Protein AF-A0A7S0W082-F1 (afdb_monomer)

Mean predicted aligned error: 8.35 Å

Foldseek 3Di:
DPPPPDPPPVQDPPVLLVLLQLVLVLQVVPDVDLVRSCVLLVHDVPDFSFLVSNLVSLVVSQVVCCVPPVPRHRPSVSVSCVCVVPPPGGHDSVRSCVSSVPPPVPPDDD

pLDDT: mean 79.09, std 17.46, range [33.72, 94.19]

Organism: NCBI:txid464990

Nearest PDB structures (foldseek):
  3khe-assembly1_A  TM=4.931E-01  e=2.874E+00  Toxoplasma gondii
  4pw1-assembly1_B  TM=3.555E-01  e=2.719E+00  [Clostridium] leptum DSM 753
  2ff4-assembly1_A  TM=3.705E-01  e=8.704E+00  Mycobacterium tuberculosis H37Rv

Radius of gyration: 14.87 Å; Cα contacts (8 Å, |Δi|>4): 106; chains: 1; bounding box: 32×58×34 Å

Solvent-accessible surface area (backbone atoms only — not comparable to full-atom values): 6518 Å² total; per-residue (Å²): 133,84,80,79,74,70,87,82,59,66,87,73,31,71,64,52,52,49,50,32,44,52,46,24,54,58,44,61,76,74,33,97,41,67,66,58,45,41,43,71,33,65,32,49,93,97,42,68,26,36,49,72,40,43,54,53,36,43,51,55,48,35,57,50,34,44,74,78,42,73,85,54,78,63,57,52,67,63,52,49,52,56,39,69,75,72,27,92,64,33,38,44,67,68,57,48,38,61,55,30,61,60,65,64,78,69,89,71,86,134

Structure (mmCIF, N/CA/C/O backbone):
data_AF-A0A7S0W082-F1
#
_entry.id   AF-A0A7S0W082-F1
#
loop_
_atom_site.group_PDB
_atom_site.id
_atom_site.type_symbol
_atom_site.label_atom_id
_atom_site.label_alt_id
_atom_site.label_comp_id
_atom_site.label_asym_id
_atom_site.label_entity_id
_atom_site.label_seq_id
_atom_site.pdbx_PDB_ins_code
_atom_site.Cartn_x
_atom_site.Cartn_y
_atom_s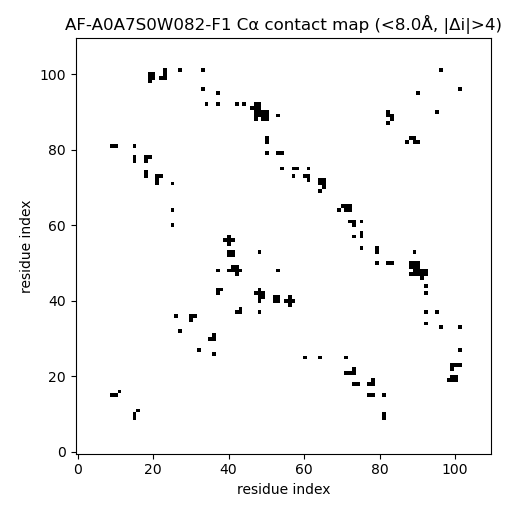ite.Cartn_z
_atom_site.occupancy
_atom_site.B_iso_or_equiv
_atom_site.auth_seq_id
_atom_site.auth_comp_id
_atom_site.auth_asym_id
_atom_site.auth_atom_id
_atom_site.pdbx_PDB_model_num
ATOM 1 N N . MET A 1 1 ? 20.275 -30.399 -8.103 1.00 38.72 1 MET A N 1
ATOM 2 C CA . MET A 1 1 ? 20.284 -29.622 -6.845 1.00 38.72 1 MET A CA 1
ATOM 3 C C . MET A 1 1 ? 19.564 -28.312 -7.110 1.00 38.72 1 MET A C 1
ATOM 5 O O . MET A 1 1 ? 20.117 -27.442 -7.772 1.00 38.72 1 MET A O 1
ATOM 9 N N . MET A 1 2 ? 18.291 -28.233 -6.722 1.00 42.09 2 MET A N 1
ATOM 10 C CA . MET A 1 2 ? 17.491 -27.016 -6.859 1.00 42.09 2 MET A CA 1
ATOM 11 C C . MET A 1 2 ? 18.069 -25.987 -5.887 1.00 42.09 2 MET A C 1
ATOM 13 O O . MET A 1 2 ? 18.141 -26.241 -4.687 1.00 42.09 2 MET A O 1
ATOM 17 N N . LYS A 1 3 ? 18.589 -24.876 -6.412 1.00 45.22 3 LYS A N 1
ATOM 18 C CA . LYS A 1 3 ? 19.088 -23.778 -5.587 1.00 45.22 3 LYS A CA 1
ATOM 19 C C . LYS A 1 3 ? 17.872 -23.157 -4.903 1.00 45.22 3 LYS A C 1
ATOM 21 O O . LYS A 1 3 ? 17.120 -22.437 -5.551 1.00 45.22 3 LYS A O 1
ATOM 26 N N . ASN A 1 4 ? 17.679 -23.458 -3.620 1.00 43.12 4 ASN A N 1
ATOM 27 C CA . ASN A 1 4 ? 16.824 -22.672 -2.738 1.00 43.12 4 ASN A CA 1
ATOM 28 C C . ASN A 1 4 ? 17.401 -21.254 -2.708 1.00 43.12 4 ASN A C 1
ATOM 30 O O . ASN A 1 4 ? 18.308 -20.961 -1.928 1.00 43.12 4 ASN A O 1
ATOM 34 N N . ALA A 1 5 ? 16.923 -20.394 -3.605 1.00 44.41 5 ALA A N 1
ATOM 35 C CA . ALA A 1 5 ? 17.116 -18.966 -3.470 1.00 44.41 5 ALA A CA 1
ATOM 36 C C . ALA A 1 5 ? 16.435 -18.576 -2.157 1.00 44.41 5 ALA A C 1
ATOM 38 O O . ALA A 1 5 ? 15.210 -18.584 -2.053 1.00 44.41 5 ALA A O 1
ATOM 39 N N . LYS A 1 6 ? 17.242 -18.328 -1.123 1.00 44.00 6 LYS A N 1
ATOM 40 C CA . LYS A 1 6 ? 16.784 -17.643 0.082 1.00 44.00 6 LYS A CA 1
ATOM 41 C C . L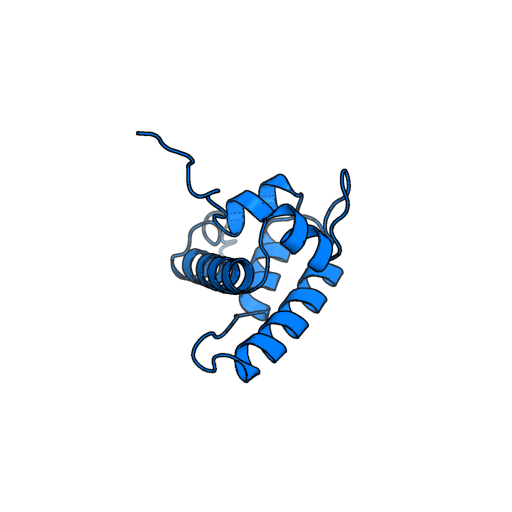YS A 1 6 ? 16.003 -16.390 -0.350 1.00 44.00 6 LYS A C 1
ATOM 43 O O . LYS A 1 6 ? 16.481 -15.691 -1.248 1.00 44.00 6 LYS A O 1
ATOM 48 N N . PRO A 1 7 ? 14.852 -16.076 0.264 1.00 49.03 7 PRO A N 1
ATOM 49 C CA . PRO A 1 7 ? 14.028 -14.918 -0.087 1.00 49.03 7 PRO A CA 1
ATOM 50 C C . PRO A 1 7 ? 14.653 -13.582 0.371 1.00 49.03 7 PRO A C 1
ATOM 52 O O . PRO A 1 7 ? 13.948 -12.678 0.789 1.00 49.03 7 PRO A O 1
ATOM 55 N N . GLU A 1 8 ? 15.978 -13.431 0.291 1.00 43.09 8 GLU A N 1
ATOM 56 C CA . GLU A 1 8 ? 16.720 -12.245 0.750 1.00 43.09 8 GLU A CA 1
ATOM 57 C C . GLU A 1 8 ? 16.803 -11.123 -0.310 1.00 43.09 8 GLU A C 1
ATOM 59 O O . GLU A 1 8 ? 17.507 -10.145 -0.100 1.00 43.09 8 GLU A O 1
ATOM 64 N N . ALA A 1 9 ? 16.120 -11.220 -1.462 1.00 44.84 9 ALA A N 1
ATOM 65 C CA . ALA A 1 9 ? 16.335 -10.261 -2.563 1.00 44.84 9 ALA A CA 1
ATOM 66 C C . ALA A 1 9 ? 15.090 -9.762 -3.313 1.00 44.84 9 ALA A C 1
ATOM 68 O O . ALA A 1 9 ? 15.221 -8.931 -4.210 1.00 44.84 9 ALA A O 1
ATOM 69 N N . ILE A 1 10 ? 13.876 -10.207 -2.971 1.00 51.19 10 ILE A N 1
ATOM 70 C CA . ILE A 1 10 ? 12.672 -9.535 -3.506 1.00 51.19 10 ILE A CA 1
ATOM 71 C C . ILE A 1 10 ? 12.522 -8.164 -2.816 1.00 51.19 10 ILE A C 1
ATOM 73 O O . ILE A 1 10 ? 12.007 -7.218 -3.417 1.00 51.19 10 ILE A O 1
ATOM 77 N N . GLU A 1 11 ? 13.063 -8.058 -1.590 1.00 53.91 11 GLU A N 1
ATOM 78 C CA . GLU A 1 11 ? 12.800 -7.022 -0.595 1.00 53.91 11 GLU A CA 1
ATOM 79 C C . GLU A 1 11 ? 12.982 -5.582 -1.096 1.00 53.91 11 GLU A C 1
ATOM 81 O O . GLU A 1 11 ? 12.148 -4.724 -0.793 1.00 53.91 11 GLU A O 1
ATOM 86 N N . ASP A 1 12 ? 13.982 -5.377 -1.959 1.00 62.31 12 ASP A N 1
ATOM 87 C CA . ASP A 1 12 ? 14.404 -4.078 -2.503 1.00 62.31 12 ASP A CA 1
ATOM 88 C C . ASP A 1 12 ? 14.669 -4.089 -4.018 1.00 62.31 12 ASP A C 1
ATOM 90 O O . ASP A 1 12 ? 15.351 -3.214 -4.577 1.00 62.31 12 ASP A O 1
ATOM 94 N N . SER A 1 13 ? 14.105 -5.074 -4.723 1.00 77.69 13 SER A N 1
ATOM 95 C CA . SER A 1 13 ? 14.149 -5.072 -6.187 1.00 77.69 13 SER A CA 1
ATOM 96 C C . SER A 1 13 ? 13.614 -3.728 -6.722 1.00 77.69 13 SER A C 1
ATOM 98 O O . SER A 1 13 ? 12.625 -3.205 -6.188 1.00 77.69 13 SER A O 1
ATOM 100 N N . PRO A 1 14 ? 14.273 -3.107 -7.720 1.00 81.50 14 PRO A N 1
ATOM 101 C CA . PRO A 1 14 ? 13.784 -1.875 -8.342 1.00 81.50 14 PRO A CA 1
ATOM 102 C C . PRO A 1 14 ? 12.307 -1.967 -8.748 1.00 81.50 14 PRO A C 1
ATOM 104 O O . PRO A 1 14 ? 11.557 -1.008 -8.593 1.00 81.50 14 PRO A O 1
ATOM 107 N N . GLU A 1 15 ? 11.872 -3.148 -9.183 1.00 85.94 15 GLU A N 1
ATOM 108 C CA . GLU A 1 15 ? 10.502 -3.442 -9.580 1.00 85.94 15 GLU A CA 1
ATOM 109 C C . GLU A 1 15 ? 9.535 -3.398 -8.392 1.00 85.94 15 GLU A C 1
ATOM 111 O O . GLU A 1 15 ? 8.472 -2.791 -8.498 1.00 85.94 15 GLU A O 1
ATOM 116 N N . SER A 1 16 ? 9.888 -4.003 -7.249 1.00 85.62 16 SER A N 1
ATOM 117 C CA . SER A 1 16 ? 9.054 -3.919 -6.039 1.00 85.62 16 SER A CA 1
ATOM 118 C C . SER A 1 16 ? 8.955 -2.478 -5.547 1.00 85.62 16 SER A C 1
ATOM 120 O O . SER A 1 16 ? 7.854 -1.995 -5.279 1.00 85.62 16 SER A O 1
ATOM 122 N N . ARG A 1 17 ? 10.079 -1.750 -5.520 1.00 85.88 17 ARG A N 1
ATOM 123 C CA . ARG A 1 17 ? 10.099 -0.330 -5.138 1.00 85.88 17 ARG A CA 1
ATOM 124 C C . ARG A 1 17 ? 9.204 0.520 -6.037 1.00 85.88 17 ARG A C 1
ATOM 126 O O . ARG A 1 17 ? 8.434 1.329 -5.526 1.00 85.88 17 ARG A O 1
ATOM 133 N N . GLU A 1 18 ? 9.247 0.305 -7.350 1.00 87.88 18 GLU A N 1
ATOM 134 C CA . GLU A 1 18 ? 8.388 1.034 -8.287 1.00 87.88 18 GLU A CA 1
ATOM 135 C C . GLU A 1 18 ? 6.902 0.697 -8.082 1.00 87.88 18 GLU A C 1
ATOM 137 O O . GLU A 1 18 ? 6.077 1.609 -8.031 1.00 87.88 18 GLU A O 1
ATOM 142 N N . ARG A 1 19 ? 6.539 -0.577 -7.861 1.00 90.44 19 ARG A N 1
ATOM 143 C CA . ARG A 1 19 ? 5.145 -0.965 -7.557 1.00 90.44 19 ARG A CA 1
ATOM 144 C C . ARG A 1 19 ? 4.605 -0.258 -6.315 1.00 90.44 19 ARG A C 1
ATOM 146 O O . ARG A 1 19 ? 3.513 0.314 -6.354 1.00 90.44 19 ARG A O 1
ATOM 153 N N . TRP A 1 20 ? 5.371 -0.275 -5.225 1.00 90.06 20 TRP A N 1
ATOM 154 C CA . TRP A 1 20 ? 4.989 0.375 -3.969 1.00 90.06 20 TRP A CA 1
ATOM 155 C C . TRP A 1 20 ? 4.910 1.899 -4.103 1.00 90.06 20 TRP A C 1
ATOM 157 O O . TRP A 1 20 ? 3.977 2.512 -3.584 1.00 90.06 20 TRP A O 1
ATOM 167 N N . LYS A 1 21 ? 5.815 2.509 -4.876 1.00 87.75 21 LYS A N 1
ATOM 168 C CA . LYS A 1 21 ? 5.779 3.942 -5.199 1.00 87.75 21 LYS A CA 1
ATOM 169 C C . LYS A 1 21 ? 4.540 4.325 -6.009 1.00 87.75 21 LYS A C 1
ATOM 171 O O . LYS A 1 21 ? 3.878 5.308 -5.680 1.00 87.75 21 LYS A O 1
ATOM 1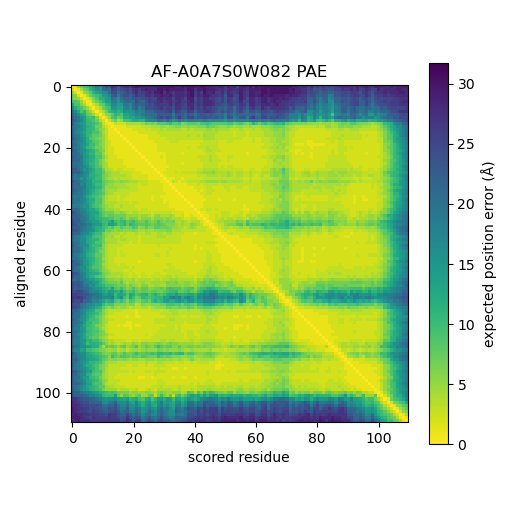76 N N . VAL A 1 22 ? 4.195 3.556 -7.045 1.00 89.25 22 VAL A N 1
ATOM 177 C CA . VAL A 1 22 ? 2.982 3.789 -7.849 1.00 89.25 22 VAL A CA 1
ATOM 178 C C . VAL A 1 22 ? 1.729 3.679 -6.982 1.00 89.25 22 VAL A C 1
ATOM 180 O O . VAL A 1 22 ? 0.833 4.518 -7.097 1.00 89.25 22 VAL A O 1
ATOM 183 N N . LEU A 1 23 ? 1.680 2.696 -6.075 1.00 90.81 23 LEU A N 1
ATOM 184 C CA . LEU A 1 23 ? 0.605 2.599 -5.090 1.00 90.81 23 LEU A CA 1
ATOM 185 C C . LEU A 1 23 ? 0.554 3.849 -4.200 1.00 90.81 23 LEU A C 1
ATOM 187 O O . LEU A 1 23 ? -0.514 4.443 -4.070 1.00 90.81 23 LEU A O 1
ATOM 191 N N . GLY A 1 24 ? 1.687 4.288 -3.646 1.00 89.12 24 GLY A N 1
ATOM 192 C CA . GLY A 1 24 ? 1.771 5.502 -2.827 1.00 89.12 24 GLY A CA 1
ATOM 193 C C . GLY A 1 24 ? 1.216 6.738 -3.534 1.00 89.12 24 GLY A C 1
ATOM 194 O O . GLY A 1 24 ? 0.349 7.420 -2.988 1.00 89.12 24 GLY A O 1
ATOM 195 N N . LEU A 1 25 ? 1.609 6.968 -4.790 1.00 86.69 25 LEU A N 1
ATOM 196 C CA . LEU A 1 25 ? 1.091 8.071 -5.610 1.00 86.69 25 LEU A CA 1
ATOM 197 C C . LEU A 1 25 ? -0.421 7.968 -5.851 1.00 86.69 25 LEU A C 1
ATOM 199 O O . LEU A 1 25 ? -1.136 8.970 -5.786 1.00 86.69 25 LEU A O 1
ATOM 203 N N . ALA A 1 26 ? -0.924 6.761 -6.124 1.00 87.81 26 ALA A N 1
ATOM 204 C CA . ALA A 1 26 ? -2.352 6.537 -6.336 1.00 87.81 26 ALA A CA 1
ATOM 205 C C . ALA A 1 26 ? -3.172 6.808 -5.066 1.00 87.81 26 ALA A C 1
ATOM 207 O O . ALA A 1 26 ? -4.284 7.335 -5.149 1.00 87.81 26 ALA A O 1
ATOM 208 N N . LEU A 1 27 ? -2.626 6.468 -3.897 1.00 89.00 27 LEU A N 1
ATOM 209 C CA . LEU A 1 27 ? -3.280 6.719 -2.620 1.00 89.00 27 LEU A CA 1
ATOM 210 C C . LEU A 1 27 ? -3.231 8.201 -2.234 1.00 89.00 27 LEU A C 1
ATOM 212 O O . LEU A 1 27 ? -4.264 8.743 -1.855 1.00 89.00 27 LEU A O 1
ATOM 216 N N . GLN A 1 28 ? -2.088 8.875 -2.392 1.00 85.94 28 GLN A N 1
ATOM 217 C CA . GLN A 1 28 ? -1.945 10.317 -2.128 1.00 85.94 28 GLN A CA 1
ATOM 218 C C . GLN A 1 28 ? -2.854 11.171 -3.019 1.00 85.94 28 GLN A C 1
ATOM 220 O O . GLN A 1 28 ? -3.364 12.200 -2.591 1.00 85.94 28 GLN A O 1
ATOM 225 N N . GLY A 1 29 ? -3.106 10.736 -4.257 1.00 82.81 29 GLY A N 1
ATOM 226 C CA . GLY A 1 29 ? -4.052 11.413 -5.145 1.00 82.81 29 GLY A CA 1
ATOM 227 C C . GLY A 1 29 ? -5.523 11.268 -4.731 1.00 82.81 29 G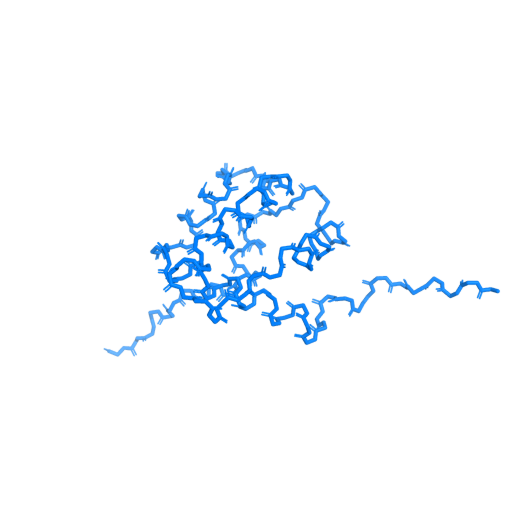LY A C 1
ATOM 228 O O . GLY A 1 29 ? -6.375 11.943 -5.308 1.00 82.81 29 GLY A O 1
ATOM 229 N N . ARG A 1 30 ? -5.841 10.377 -3.781 1.00 84.50 30 ARG A N 1
ATOM 230 C CA . ARG A 1 30 ? -7.220 10.020 -3.413 1.00 84.50 30 ARG A CA 1
ATOM 231 C C . ARG A 1 30 ? -7.560 10.281 -1.948 1.00 84.50 30 ARG A C 1
ATOM 233 O O . ARG A 1 30 ? -8.707 10.615 -1.668 1.00 84.50 30 ARG A O 1
ATOM 240 N N . TYR A 1 31 ? -6.608 10.090 -1.047 1.00 88.81 31 TYR A N 1
ATOM 241 C CA . TYR A 1 31 ? -6.798 10.164 0.398 1.00 88.81 31 TYR A CA 1
ATOM 242 C C . TYR A 1 31 ? -5.928 11.275 0.978 1.00 88.81 31 TYR A C 1
ATOM 244 O O . TYR A 1 31 ? -4.800 11.485 0.533 1.00 88.81 31 TYR A O 1
ATOM 252 N N . GLN A 1 32 ? -6.441 11.968 1.991 1.00 86.56 32 GLN A N 1
ATOM 253 C CA . GLN A 1 32 ? -5.752 13.096 2.621 1.00 86.56 32 GLN A CA 1
ATOM 254 C C . GLN A 1 32 ? -4.654 12.6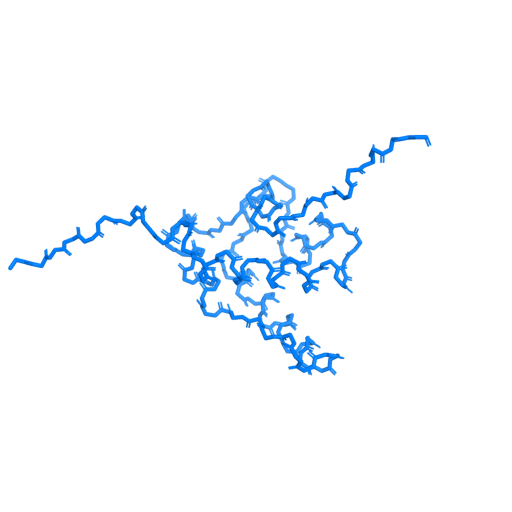43 3.587 1.00 86.56 32 GLN A C 1
ATOM 256 O O . GLN A 1 32 ? -3.724 13.393 3.872 1.00 86.56 32 GLN A O 1
ATOM 261 N N . SER A 1 33 ? -4.750 11.417 4.107 1.00 88.50 33 SER A N 1
ATOM 262 C CA . SER A 1 33 ? -3.788 10.874 5.064 1.00 88.50 33 SER A CA 1
ATOM 263 C C . SER A 1 33 ? -3.571 9.374 4.890 1.00 88.50 33 SER A C 1
ATOM 265 O O . SER A 1 33 ? -4.428 8.650 4.374 1.00 88.50 33 SER A O 1
ATOM 267 N N . SER A 1 34 ? -2.437 8.888 5.396 1.00 87.81 34 SER A N 1
ATOM 268 C CA . SER A 1 34 ? -2.133 7.458 5.440 1.00 87.81 34 SER A CA 1
ATOM 269 C C . SER A 1 34 ? -3.123 6.678 6.306 1.00 87.81 34 SER A C 1
ATOM 271 O O . SER A 1 34 ? -3.459 5.546 5.973 1.00 87.81 34 SER A O 1
ATOM 273 N N . ALA A 1 35 ? -3.637 7.287 7.381 1.00 89.69 35 ALA A N 1
ATOM 274 C CA . ALA A 1 35 ? -4.675 6.702 8.227 1.00 89.69 35 ALA A CA 1
ATOM 275 C C . ALA A 1 35 ? -5.985 6.494 7.456 1.00 89.69 35 ALA A C 1
ATOM 277 O O . ALA A 1 35 ? -6.571 5.415 7.519 1.00 89.69 35 ALA A O 1
ATOM 278 N N . GLU A 1 36 ? -6.414 7.493 6.682 1.00 90.69 36 GLU A N 1
ATOM 279 C CA . GLU A 1 36 ? -7.603 7.386 5.835 1.00 90.69 36 GLU A CA 1
ATOM 280 C C . GLU A 1 36 ? -7.432 6.297 4.767 1.00 90.69 36 GLU A C 1
ATOM 282 O O . GLU A 1 36 ? -8.312 5.451 4.601 1.00 90.69 36 GLU A O 1
ATOM 287 N N . ALA A 1 37 ? -6.275 6.262 4.097 1.00 91.56 37 ALA A N 1
ATOM 288 C CA . ALA A 1 37 ? -5.957 5.225 3.120 1.00 91.56 37 ALA A CA 1
ATOM 289 C C . ALA A 1 37 ? -5.952 3.821 3.752 1.00 91.56 37 ALA A C 1
ATOM 291 O O . ALA A 1 37 ? -6.541 2.892 3.200 1.00 91.56 37 ALA A O 1
ATOM 292 N N . PHE A 1 38 ? -5.347 3.669 4.934 1.00 91.00 38 PHE A N 1
ATOM 293 C CA . PHE A 1 38 ? -5.304 2.403 5.667 1.00 91.00 38 PHE A CA 1
ATOM 294 C C . PHE A 1 38 ? -6.706 1.912 6.044 1.00 91.00 38 PHE A C 1
ATOM 296 O O . PHE A 1 38 ? -7.035 0.745 5.825 1.00 91.00 38 PHE A O 1
ATOM 303 N N . VAL A 1 39 ? -7.564 2.804 6.551 1.00 91.50 39 VAL A N 1
ATOM 304 C CA . VAL A 1 39 ? -8.965 2.483 6.871 1.00 91.50 39 VAL A CA 1
ATOM 305 C C . VAL A 1 39 ? -9.751 2.130 5.610 1.00 91.50 39 VAL A C 1
ATOM 307 O O . VAL A 1 39 ? -10.511 1.162 5.615 1.00 91.50 39 VAL A O 1
ATOM 310 N N . ALA A 1 40 ? -9.537 2.849 4.505 1.00 91.06 40 ALA A N 1
ATOM 311 C CA . ALA A 1 40 ? -10.180 2.548 3.227 1.00 91.06 40 ALA A CA 1
ATOM 312 C C . ALA A 1 40 ? -9.771 1.179 2.659 1.00 91.06 40 ALA A C 1
ATOM 314 O O . ALA A 1 40 ? -10.544 0.569 1.921 1.00 91.06 40 ALA A O 1
ATOM 315 N N . PHE A 1 41 ? -8.589 0.682 3.029 1.00 91.69 41 PHE A N 1
ATOM 316 C CA . PHE A 1 41 ? -8.125 -0.664 2.696 1.00 91.69 41 PHE A CA 1
ATOM 317 C C . PHE A 1 41 ? -8.716 -1.753 3.606 1.00 91.69 41 PHE A C 1
ATOM 319 O O . PHE A 1 41 ? -8.495 -2.932 3.358 1.00 91.69 41 PHE A O 1
ATOM 326 N N . GLY A 1 42 ? -9.498 -1.383 4.625 1.00 90.06 42 GLY A N 1
ATOM 327 C CA . GLY A 1 42 ? -10.078 -2.305 5.609 1.00 90.06 42 GLY A CA 1
ATOM 328 C C . GLY A 1 42 ? -9.297 -2.377 6.922 1.00 90.06 42 GLY A C 1
ATOM 329 O O . GLY A 1 42 ? -9.634 -3.174 7.799 1.00 90.06 42 GLY A O 1
ATOM 330 N N . GLY A 1 43 ? -8.268 -1.544 7.081 1.00 90.19 43 GLY A N 1
ATOM 331 C CA . GLY A 1 43 ? -7.442 -1.496 8.276 1.00 90.19 43 GLY A CA 1
ATOM 332 C C . GLY A 1 43 ? -8.203 -0.957 9.487 1.00 90.19 43 GLY A C 1
ATOM 333 O O . GLY A 1 43 ? -9.106 -0.124 9.374 1.00 90.19 43 GLY A O 1
ATOM 334 N N . ARG A 1 44 ? -7.831 -1.430 10.680 1.00 88.38 44 ARG A N 1
ATOM 335 C CA . ARG A 1 44 ? -8.361 -0.951 11.966 1.00 88.38 44 ARG A CA 1
ATOM 336 C C . ARG A 1 44 ? -7.221 -0.723 12.948 1.00 88.38 44 ARG A C 1
ATOM 338 O O . ARG A 1 44 ? -6.236 -1.456 12.933 1.00 88.38 44 ARG A O 1
ATOM 345 N N . ALA A 1 45 ? -7.367 0.276 13.816 1.00 79.19 45 ALA A N 1
ATOM 346 C CA . ALA A 1 45 ? -6.378 0.568 14.848 1.00 79.19 45 ALA A CA 1
ATOM 347 C C . ALA A 1 45 ? -6.130 -0.669 15.728 1.00 79.19 45 ALA A C 1
ATOM 349 O O . ALA A 1 45 ? -7.077 -1.267 16.234 1.00 79.19 45 ALA A O 1
ATOM 350 N N . GLY A 1 46 ? -4.862 -1.055 15.878 1.00 80.25 46 GLY A N 1
ATOM 351 C CA . GLY A 1 46 ? -4.459 -2.231 16.655 1.00 80.25 46 GLY A CA 1
ATOM 352 C C . GLY A 1 46 ? -4.651 -3.583 15.956 1.00 80.25 46 GLY A C 1
ATOM 353 O O . GLY A 1 46 ? -4.346 -4.605 16.563 1.00 80.25 46 GLY A O 1
ATOM 354 N N . TYR A 1 47 ? -5.116 -3.614 14.701 1.00 87.31 47 TYR A N 1
ATOM 355 C CA . TYR A 1 47 ? -5.311 -4.852 13.942 1.00 87.31 47 TYR A CA 1
ATOM 356 C C . TYR A 1 47 ? -4.457 -4.895 12.679 1.00 87.31 47 TYR A C 1
ATOM 358 O O . TYR A 1 47 ? -4.152 -3.874 12.060 1.00 87.31 47 TYR A O 1
ATOM 366 N N . LEU A 1 48 ? -4.119 -6.120 12.280 1.00 89.81 48 LEU A N 1
ATOM 367 C CA . LEU A 1 48 ? -3.483 -6.399 11.003 1.00 89.81 48 LEU A CA 1
ATOM 368 C C . LEU A 1 48 ? -4.472 -6.131 9.862 1.00 89.81 48 LEU A C 1
ATOM 370 O O . LEU A 1 48 ? -5.590 -6.654 9.860 1.00 89.81 48 LEU A O 1
ATOM 374 N N . LEU A 1 49 ? -4.049 -5.340 8.882 1.00 93.00 49 LEU A N 1
ATOM 375 C CA . LEU A 1 49 ? -4.740 -5.189 7.612 1.00 93.00 49 LEU A CA 1
ATOM 376 C C . LEU A 1 49 ? -4.490 -6.453 6.781 1.00 93.00 49 LEU A C 1
ATOM 378 O O . LEU A 1 49 ? -3.382 -6.674 6.296 1.00 93.00 49 LEU A O 1
ATOM 382 N N . LYS A 1 50 ? -5.511 -7.304 6.654 1.00 93.31 50 LYS A N 1
ATOM 383 C CA . LYS A 1 50 ? -5.368 -8.645 6.074 1.00 93.31 50 LYS A CA 1
ATOM 384 C C . LYS A 1 50 ? -5.074 -8.595 4.579 1.00 93.31 50 LYS A C 1
ATOM 386 O O . LYS A 1 50 ? -5.653 -7.787 3.855 1.00 93.31 50 LYS A O 1
ATOM 391 N N . ALA A 1 51 ? -4.276 -9.545 4.097 1.00 91.25 51 ALA A N 1
ATOM 392 C CA . ALA A 1 51 ? -3.959 -9.698 2.675 1.00 91.25 51 ALA A CA 1
ATOM 393 C C . ALA A 1 51 ? -5.217 -9.766 1.781 1.00 91.25 51 ALA A C 1
ATOM 395 O O . ALA A 1 51 ? -5.258 -9.152 0.717 1.00 91.25 51 ALA A O 1
ATOM 396 N N . SER A 1 52 ? -6.284 -10.431 2.237 1.00 91.25 52 SER A N 1
ATOM 397 C CA . SER A 1 52 ? -7.564 -10.492 1.515 1.00 91.25 52 SER A CA 1
ATOM 398 C C . SER A 1 52 ? -8.227 -9.123 1.334 1.00 91.25 52 SER A C 1
ATOM 400 O O . SER A 1 52 ? -8.779 -8.836 0.269 1.00 91.25 52 SER A O 1
ATOM 402 N N . ASP A 1 53 ? -8.162 -8.277 2.363 1.00 93.88 53 ASP A N 1
ATOM 403 C CA . ASP A 1 53 ? -8.741 -6.934 2.340 1.00 93.88 53 ASP A CA 1
ATOM 404 C C . ASP A 1 53 ? -7.888 -6.006 1.466 1.00 93.88 53 ASP A C 1
ATOM 406 O O . ASP A 1 53 ? -8.428 -5.282 0.626 1.00 93.88 53 ASP A O 1
ATOM 410 N N . ILE A 1 54 ? -6.557 -6.135 1.551 1.00 93.25 54 ILE A N 1
ATOM 411 C CA . ILE A 1 54 ? -5.617 -5.432 0.668 1.00 93.25 54 ILE A CA 1
ATOM 412 C C . ILE A 1 54 ? -5.881 -5.786 -0.794 1.00 93.25 54 ILE A C 1
ATOM 414 O O . ILE A 1 54 ? -6.016 -4.889 -1.623 1.00 93.25 54 ILE A O 1
ATOM 418 N N . HIS A 1 55 ? -6.016 -7.073 -1.124 1.00 93.94 55 HIS A N 1
ATOM 419 C CA . HIS A 1 55 ? -6.279 -7.512 -2.494 1.00 93.94 55 HIS A CA 1
ATOM 420 C C . HIS A 1 55 ? -7.557 -6.872 -3.048 1.00 93.94 55 HIS A C 1
ATOM 422 O O . HIS A 1 55 ? -7.561 -6.326 -4.156 1.00 93.94 55 HIS A O 1
ATOM 428 N N . LYS A 1 56 ? -8.641 -6.889 -2.266 1.00 94.19 56 LYS A N 1
ATOM 429 C CA . LYS A 1 56 ? -9.904 -6.260 -2.659 1.00 94.19 56 LYS A CA 1
ATOM 430 C C . LYS A 1 56 ? -9.731 -4.756 -2.884 1.00 94.19 56 LYS A C 1
ATOM 432 O O . LYS A 1 56 ? -10.121 -4.249 -3.936 1.00 94.19 56 LYS A O 1
ATOM 437 N N . ALA A 1 57 ? -9.095 -4.063 -1.942 1.00 93.50 57 ALA A N 1
ATOM 438 C CA . ALA A 1 57 ? -8.867 -2.625 -2.023 1.00 93.50 57 ALA A CA 1
ATOM 439 C C . ALA A 1 57 ? -7.988 -2.231 -3.224 1.00 93.50 57 ALA A C 1
ATOM 441 O O . ALA A 1 57 ? -8.298 -1.268 -3.925 1.00 93.50 57 ALA A O 1
ATOM 442 N N . LEU A 1 58 ? -6.940 -3.006 -3.521 1.00 94.12 58 LEU A N 1
ATOM 443 C CA . LEU A 1 58 ? -6.069 -2.797 -4.680 1.00 94.12 58 LEU A CA 1
ATOM 444 C C . LEU A 1 58 ? -6.820 -2.948 -6.005 1.00 94.12 58 LEU A C 1
ATOM 446 O O . LEU A 1 58 ? -6.625 -2.140 -6.915 1.00 94.12 58 LEU A O 1
ATOM 450 N N . ARG A 1 59 ? -7.702 -3.949 -6.123 1.00 93.25 59 ARG A N 1
ATOM 451 C CA . ARG A 1 59 ? -8.537 -4.130 -7.321 1.00 93.25 59 ARG A CA 1
ATOM 452 C C . ARG A 1 59 ? -9.491 -2.961 -7.524 1.00 93.25 59 ARG A C 1
ATOM 454 O O . ARG A 1 59 ? -9.583 -2.442 -8.637 1.00 93.25 59 ARG A O 1
ATOM 461 N N . ASP A 1 60 ? -10.147 -2.523 -6.454 1.00 91.62 60 ASP A N 1
ATOM 462 C CA . ASP A 1 60 ? -11.065 -1.384 -6.498 1.00 91.62 60 ASP A CA 1
ATOM 463 C C . ASP A 1 60 ? -10.329 -0.083 -6.842 1.00 91.62 60 ASP A C 1
ATOM 465 O O . ASP A 1 60 ? -10.815 0.721 -7.643 1.00 91.62 60 ASP A O 1
ATOM 469 N N . LEU A 1 61 ? -9.139 0.122 -6.271 1.00 89.75 61 LEU A N 1
ATOM 470 C CA . LEU A 1 61 ? -8.298 1.278 -6.562 1.00 89.75 61 LEU A CA 1
ATOM 471 C C . LEU A 1 61 ? -7.807 1.259 -8.013 1.00 89.75 61 LEU A C 1
ATOM 473 O O . LEU A 1 61 ? -7.917 2.276 -8.690 1.00 89.75 61 LEU A O 1
ATOM 477 N N . SER A 1 62 ? -7.337 0.113 -8.513 1.00 89.62 62 SER A N 1
ATOM 478 C CA . SER A 1 62 ? -6.877 -0.061 -9.900 1.00 89.62 62 SER A CA 1
ATOM 479 C C . SER A 1 62 ? -7.997 0.200 -10.912 1.00 89.62 62 SER A C 1
ATOM 481 O O . SER A 1 62 ? -7.811 0.950 -11.874 1.00 89.62 62 SER A O 1
ATOM 483 N N . ALA A 1 63 ? -9.202 -0.321 -10.653 1.00 87.44 63 ALA A N 1
ATOM 484 C CA . ALA A 1 63 ? -10.372 -0.073 -11.494 1.00 87.44 63 ALA A CA 1
ATOM 485 C C . ALA A 1 63 ? -10.719 1.424 -11.577 1.00 87.44 63 ALA A C 1
ATOM 487 O O . ALA A 1 63 ? -10.973 1.944 -12.664 1.00 87.44 63 ALA A O 1
ATOM 488 N N . LYS A 1 64 ? -10.680 2.133 -10.442 1.00 83.06 64 LYS A N 1
ATOM 489 C CA . LYS A 1 64 ? -10.969 3.576 -10.376 1.00 83.06 64 LYS A CA 1
ATOM 490 C C . LYS A 1 64 ? -9.836 4.428 -10.953 1.00 83.06 64 LYS A C 1
ATOM 492 O O . LYS A 1 64 ? -10.106 5.418 -11.629 1.00 83.06 64 LYS A O 1
ATOM 497 N N . ALA A 1 65 ? -8.580 4.044 -10.729 1.00 78.94 65 ALA A N 1
ATOM 498 C CA . ALA A 1 65 ? -7.414 4.727 -11.285 1.00 78.94 65 ALA A CA 1
ATOM 499 C C . ALA A 1 65 ? -7.454 4.708 -12.815 1.00 78.94 65 ALA A C 1
ATOM 501 O O . ALA A 1 65 ? -7.282 5.749 -13.442 1.00 78.94 65 ALA A O 1
ATOM 502 N N . ARG A 1 66 ? -7.815 3.566 -13.414 1.00 76.19 66 ARG A N 1
ATOM 503 C CA . ARG A 1 66 ? -7.980 3.433 -14.867 1.00 76.19 66 ARG A CA 1
ATOM 504 C C . ARG A 1 66 ? -9.036 4.379 -15.445 1.00 76.19 66 ARG A C 1
ATOM 506 O O . ARG A 1 66 ? -8.868 4.854 -16.563 1.00 76.19 66 ARG A O 1
ATOM 513 N N . GLN A 1 67 ? -10.103 4.650 -14.693 1.00 74.12 67 GLN A N 1
ATOM 514 C CA . GLN A 1 67 ? -11.168 5.572 -15.102 1.00 74.12 67 GLN A CA 1
ATOM 515 C C . GLN A 1 67 ? -10.736 7.041 -15.007 1.00 74.12 67 GLN A C 1
ATOM 517 O O . GLN A 1 67 ? -11.096 7.835 -15.869 1.00 74.12 67 GLN A O 1
ATOM 522 N N . ALA A 1 68 ? -9.967 7.405 -13.977 1.00 69.31 68 ALA A N 1
ATOM 523 C CA . ALA A 1 68 ? -9.558 8.790 -13.738 1.00 69.31 68 ALA A CA 1
ATOM 524 C C . ALA A 1 68 ? -8.291 9.194 -14.511 1.00 69.31 68 ALA A C 1
ATOM 526 O O . ALA A 1 68 ? -8.183 10.321 -14.992 1.00 69.31 68 ALA A O 1
ATOM 527 N N . ARG A 1 69 ? -7.305 8.293 -14.598 1.00 65.75 69 ARG A N 1
ATOM 528 C CA . ARG A 1 69 ? -5.982 8.517 -15.194 1.00 65.75 69 ARG A CA 1
ATOM 529 C C . ARG A 1 69 ? -5.436 7.209 -15.786 1.00 65.75 69 ARG A C 1
ATOM 531 O O . ARG A 1 69 ? -4.754 6.465 -15.081 1.00 65.75 69 ARG A O 1
ATOM 538 N N . PRO A 1 70 ? -5.646 6.937 -17.086 1.00 62.28 70 PRO A N 1
ATOM 539 C CA . PRO A 1 70 ? -5.282 5.657 -17.702 1.00 62.28 70 PRO A CA 1
ATOM 540 C C . PRO A 1 70 ? -3.775 5.341 -17.695 1.00 62.28 70 PRO A C 1
ATOM 542 O O . PRO A 1 70 ? -3.403 4.198 -17.937 1.00 62.28 70 PRO A O 1
ATOM 545 N N . ALA A 1 71 ? -2.913 6.320 -17.397 1.00 67.06 71 ALA A N 1
ATOM 546 C CA . ALA A 1 71 ? -1.465 6.136 -17.297 1.00 67.06 71 ALA A CA 1
ATOM 547 C C . ALA A 1 71 ? -0.992 5.519 -15.964 1.00 67.06 71 ALA A C 1
ATOM 549 O O . ALA A 1 71 ? 0.141 5.051 -15.889 1.00 67.06 71 ALA A O 1
ATOM 550 N N . VAL A 1 72 ? -1.823 5.510 -14.912 1.00 72.12 72 VAL A N 1
ATOM 551 C CA . VAL A 1 72 ? -1.455 4.915 -13.615 1.00 72.12 72 VAL A CA 1
ATOM 552 C C . VAL A 1 72 ? -1.929 3.465 -13.584 1.00 72.12 72 VAL A C 1
ATOM 554 O O . VAL A 1 72 ? -3.115 3.190 -13.396 1.00 72.12 72 VAL A O 1
ATOM 557 N N . VAL A 1 73 ? -0.996 2.532 -13.773 1.00 84.69 73 VAL A N 1
ATOM 558 C CA . VAL A 1 73 ? -1.267 1.090 -13.726 1.00 84.69 73 VAL A CA 1
ATOM 559 C C . VAL A 1 73 ? -0.792 0.537 -12.389 1.00 84.69 73 VAL A C 1
ATOM 561 O O . VAL A 1 73 ? 0.404 0.443 -12.136 1.00 84.69 73 VAL A O 1
ATOM 564 N N . ILE A 1 74 ? -1.739 0.164 -11.530 1.00 89.62 74 ILE A N 1
ATOM 565 C CA . ILE A 1 74 ? -1.440 -0.499 -10.257 1.00 89.62 74 ILE A CA 1
ATOM 566 C C . ILE A 1 74 ? -1.271 -1.9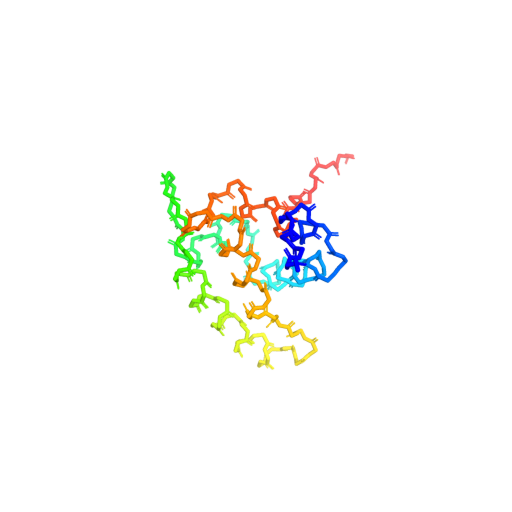95 -10.524 1.00 89.62 74 ILE A C 1
ATOM 568 O O . ILE A 1 74 ? -2.235 -2.670 -10.900 1.00 89.62 74 ILE A O 1
ATOM 572 N N . ASP A 1 75 ? -0.060 -2.509 -10.307 1.00 91.56 75 ASP A N 1
ATOM 573 C CA . ASP A 1 75 ? 0.243 -3.939 -10.396 1.00 91.56 75 ASP A CA 1
ATOM 574 C C . ASP A 1 75 ? -0.233 -4.676 -9.138 1.00 91.56 75 ASP A C 1
ATOM 576 O O . ASP A 1 75 ? 0.508 -4.885 -8.175 1.00 91.56 75 ASP A O 1
ATOM 580 N N . VAL A 1 76 ? -1.511 -5.056 -9.153 1.00 92.62 76 VAL A N 1
ATOM 581 C CA . VAL A 1 76 ? -2.160 -5.766 -8.045 1.00 92.62 76 VAL A CA 1
ATOM 582 C C . VAL A 1 76 ? -1.467 -7.097 -7.750 1.00 92.62 76 VAL A C 1
ATOM 584 O O . VAL A 1 76 ? -1.248 -7.415 -6.586 1.00 92.62 76 VAL A O 1
ATOM 587 N N . ASN A 1 77 ? -1.098 -7.864 -8.778 1.00 92.12 77 ASN A N 1
ATOM 588 C CA . ASN A 1 77 ? -0.518 -9.195 -8.590 1.00 92.12 77 ASN A CA 1
ATOM 589 C C . ASN A 1 77 ? 0.892 -9.107 -8.000 1.00 92.12 77 ASN A C 1
ATOM 591 O O . ASN A 1 77 ? 1.212 -9.849 -7.074 1.00 92.12 77 ASN A O 1
ATOM 595 N N . GLY A 1 78 ? 1.713 -8.174 -8.492 1.00 91.12 78 GLY A N 1
ATOM 596 C CA . GLY A 1 78 ? 3.045 -7.936 -7.943 1.00 91.12 78 GLY A CA 1
ATOM 597 C C . GLY A 1 78 ? 3.002 -7.452 -6.492 1.00 91.12 78 GLY A C 1
ATOM 598 O O . GLY A 1 78 ? 3.768 -7.943 -5.668 1.00 91.12 78 GLY A O 1
ATOM 599 N N . LEU A 1 79 ? 2.069 -6.553 -6.153 1.00 91.69 79 LEU A N 1
ATOM 600 C CA . LEU A 1 79 ? 1.871 -6.092 -4.772 1.00 91.69 79 LEU A CA 1
ATOM 601 C C . LEU A 1 79 ? 1.396 -7.220 -3.848 1.00 91.69 79 LEU A C 1
ATOM 603 O O . LEU A 1 79 ? 1.905 -7.348 -2.739 1.00 91.69 79 LEU A O 1
ATOM 607 N N . MET A 1 80 ? 0.466 -8.065 -4.301 1.00 92.69 80 MET A N 1
ATOM 608 C CA . MET A 1 80 ? 0.016 -9.219 -3.517 1.00 92.69 80 MET A CA 1
ATOM 609 C C . MET A 1 80 ? 1.128 -10.247 -3.318 1.00 92.69 80 MET A C 1
ATOM 611 O O . MET A 1 80 ? 1.313 -10.712 -2.199 1.00 92.69 80 MET A O 1
ATOM 615 N N . SER A 1 81 ? 1.928 -10.523 -4.352 1.00 90.56 81 SER A N 1
ATOM 616 C CA . SER A 1 81 ? 3.106 -11.388 -4.228 1.00 90.56 81 SER A CA 1
ATOM 617 C C . SER A 1 81 ? 4.136 -10.820 -3.247 1.00 90.56 81 SER A C 1
ATOM 619 O O . SER A 1 81 ? 4.756 -11.583 -2.508 1.00 90.56 81 SER A O 1
ATOM 621 N N . ASP A 1 82 ? 4.324 -9.496 -3.226 1.00 88.56 82 ASP A N 1
ATOM 622 C CA . ASP A 1 82 ? 5.198 -8.831 -2.256 1.00 88.56 82 ASP A CA 1
ATOM 623 C C . ASP A 1 82 ? 4.644 -8.943 -0.827 1.00 88.56 82 ASP A C 1
ATOM 625 O O . ASP A 1 82 ? 5.420 -9.119 0.112 1.00 88.56 82 ASP A O 1
ATOM 629 N N . ILE A 1 83 ? 3.318 -8.862 -0.660 1.00 89.62 83 ILE A N 1
ATOM 630 C CA . ILE A 1 83 ? 2.655 -8.987 0.641 1.00 89.62 83 ILE A CA 1
ATOM 631 C C . ILE A 1 83 ? 2.761 -10.420 1.165 1.00 89.62 83 ILE A C 1
ATOM 633 O O . ILE A 1 83 ? 3.288 -10.638 2.250 1.00 89.62 83 ILE A O 1
ATOM 637 N N . GLU A 1 84 ? 2.314 -11.399 0.381 1.00 87.88 84 GLU A N 1
ATOM 638 C CA . GLU A 1 84 ? 2.279 -12.817 0.763 1.00 87.88 84 GLU A CA 1
ATOM 639 C C . GLU A 1 84 ? 3.678 -13.400 0.988 1.00 87.88 84 GLU A C 1
ATOM 641 O O . GLU A 1 84 ? 3.858 -14.274 1.833 1.00 87.88 84 GLU A O 1
ATOM 646 N N . GLY A 1 85 ? 4.683 -12.901 0.263 1.00 84.81 85 GLY A N 1
ATOM 647 C CA . GLY A 1 85 ? 6.063 -13.354 0.410 1.00 84.81 85 GLY A CA 1
ATOM 648 C C . GLY A 1 85 ? 6.788 -12.822 1.650 1.00 84.81 85 GLY A C 1
ATOM 649 O O . GLY A 1 85 ? 7.872 -13.318 1.953 1.00 84.81 85 GLY A O 1
ATOM 650 N N . ARG A 1 86 ? 6.252 -11.802 2.340 1.00 79.50 86 ARG A N 1
ATOM 651 C CA . ARG A 1 86 ? 6.993 -11.061 3.386 1.00 79.50 86 ARG A CA 1
ATOM 652 C C . ARG A 1 86 ? 6.210 -10.794 4.658 1.00 79.50 86 ARG A C 1
ATOM 654 O O . ARG A 1 86 ? 6.804 -10.641 5.721 1.00 79.50 86 ARG A O 1
ATOM 661 N N . TYR A 1 87 ? 4.895 -10.695 4.551 1.00 84.81 87 TYR A N 1
ATOM 662 C CA . TYR A 1 87 ? 4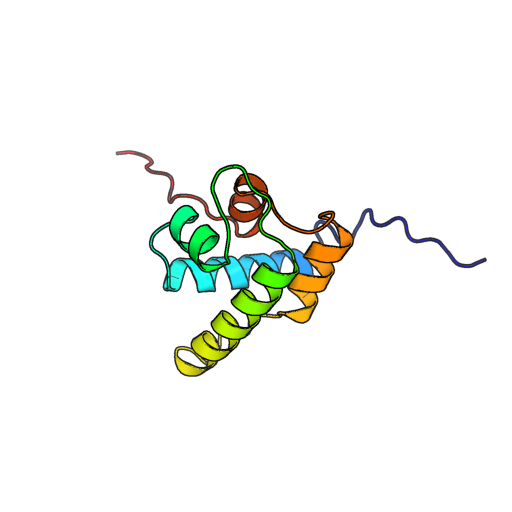.039 -10.294 5.646 1.00 84.81 87 TYR A CA 1
ATOM 663 C C . TYR A 1 87 ? 3.026 -11.394 5.906 1.00 84.81 87 TYR A C 1
ATO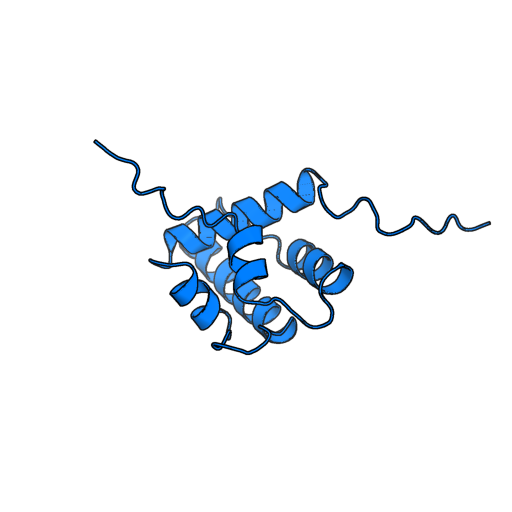M 665 O O . TYR A 1 87 ? 2.102 -11.606 5.120 1.00 84.81 87 TYR A O 1
ATOM 673 N N . ASP A 1 88 ? 3.229 -12.101 7.015 1.00 80.62 88 ASP A N 1
ATOM 674 C CA . ASP A 1 88 ? 2.434 -13.264 7.395 1.00 80.62 88 ASP A CA 1
ATOM 675 C C . ASP A 1 88 ? 0.972 -12.864 7.664 1.00 80.62 88 ASP A C 1
ATOM 677 O O . ASP A 1 88 ? 0.590 -12.427 8.751 1.00 80.62 88 ASP A O 1
ATOM 681 N N . GLY A 1 89 ? 0.157 -12.932 6.611 1.00 81.31 89 GLY A N 1
ATOM 682 C CA . GLY A 1 89 ? -1.275 -12.653 6.639 1.00 81.31 89 GLY A CA 1
ATOM 683 C C . GLY A 1 89 ? -1.693 -11.194 6.416 1.00 81.31 89 GLY A C 1
ATOM 684 O O . GLY A 1 89 ? -2.897 -10.950 6.278 1.00 81.31 89 GLY A O 1
ATOM 685 N N . GLY A 1 90 ? -0.774 -10.223 6.334 1.00 88.50 90 GLY A N 1
ATOM 686 C CA . GLY A 1 90 ? -1.131 -8.816 6.102 1.00 88.50 90 GLY A CA 1
ATOM 687 C C . GLY A 1 90 ? -0.166 -7.779 6.678 1.00 88.50 90 GLY A C 1
ATOM 688 O O . GLY A 1 90 ? 0.889 -8.122 7.185 1.00 88.50 90 GLY A O 1
ATOM 689 N N . LEU A 1 91 ? -0.541 -6.499 6.624 1.00 91.12 91 LEU A N 1
ATOM 690 C CA . LEU A 1 91 ? 0.304 -5.367 7.033 1.00 91.12 91 LEU A CA 1
ATOM 691 C C . LEU A 1 91 ? -0.178 -4.729 8.337 1.00 91.12 91 LEU A C 1
ATOM 693 O O . LEU A 1 91 ? -1.376 -4.538 8.550 1.00 91.12 91 LEU A O 1
ATOM 697 N N . THR A 1 92 ? 0.744 -4.318 9.203 1.00 92.06 92 THR A N 1
ATOM 698 C CA . THR A 1 92 ? 0.421 -3.359 10.269 1.00 92.06 92 THR A CA 1
ATOM 699 C C . THR A 1 92 ? 0.272 -1.952 9.689 1.00 92.06 92 THR A C 1
ATOM 701 O O . THR A 1 92 ? 0.705 -1.677 8.568 1.00 92.06 92 THR A O 1
ATOM 704 N N . PHE A 1 93 ? -0.317 -1.032 10.460 1.00 89.50 93 PHE A N 1
ATOM 705 C CA . PHE A 1 93 ? -0.389 0.375 10.057 1.00 89.50 93 PHE A CA 1
ATOM 706 C C . PHE A 1 93 ? 1.001 0.942 9.742 1.00 89.50 93 PHE A C 1
ATOM 708 O O . PHE A 1 93 ? 1.200 1.488 8.662 1.00 89.50 93 PHE A O 1
ATOM 715 N N . THR A 1 94 ? 1.974 0.744 10.634 1.00 89.50 94 THR A N 1
ATOM 716 C CA . THR A 1 94 ? 3.352 1.221 10.448 1.00 89.50 94 THR A CA 1
ATOM 717 C C . THR A 1 94 ? 3.969 0.680 9.159 1.00 89.50 94 THR A C 1
ATOM 719 O O . THR A 1 94 ? 4.440 1.464 8.342 1.00 89.50 94 THR A O 1
ATOM 722 N N . GLN A 1 95 ? 3.862 -0.630 8.909 1.00 90.19 95 GLN A N 1
ATOM 723 C CA . GLN A 1 95 ? 4.383 -1.253 7.685 1.00 90.19 95 GLN A CA 1
ATOM 724 C C . GLN A 1 95 ? 3.707 -0.714 6.420 1.00 90.19 95 GLN A C 1
ATOM 726 O O . GLN A 1 95 ? 4.367 -0.507 5.403 1.00 90.19 95 GLN A O 1
ATOM 731 N N . PHE A 1 96 ? 2.394 -0.477 6.474 1.00 90.31 96 PHE A N 1
ATOM 732 C CA . PHE A 1 96 ? 1.655 0.122 5.368 1.00 90.31 96 PHE A CA 1
ATOM 733 C C . PHE A 1 96 ? 2.166 1.535 5.058 1.00 90.31 96 PHE A C 1
ATOM 735 O O . PHE A 1 96 ? 2.478 1.820 3.903 1.00 90.31 96 PHE A O 1
ATOM 742 N N . VAL A 1 97 ? 2.293 2.395 6.077 1.00 88.06 97 VAL A N 1
ATOM 743 C CA . VAL A 1 97 ? 2.779 3.780 5.931 1.00 88.06 97 VAL A CA 1
ATOM 744 C C . VAL A 1 97 ? 4.204 3.817 5.380 1.00 88.06 97 VAL A C 1
ATOM 746 O O . VAL A 1 97 ? 4.472 4.564 4.437 1.00 88.06 97 VAL A O 1
ATOM 749 N N . GLU A 1 98 ? 5.091 2.987 5.929 1.00 87.69 98 GLU A N 1
ATOM 750 C CA . GLU A 1 98 ? 6.483 2.871 5.485 1.00 87.69 98 GLU A CA 1
ATOM 751 C C . GLU A 1 98 ? 6.570 2.430 4.021 1.00 87.69 98 GLU A C 1
ATOM 753 O O . GLU A 1 98 ? 7.289 3.042 3.231 1.00 87.69 98 GLU A O 1
ATOM 758 N N . LYS A 1 99 ? 5.817 1.394 3.624 1.00 86.81 99 LYS A N 1
ATOM 759 C CA . LYS A 1 99 ? 5.927 0.829 2.272 1.00 86.81 99 LYS A CA 1
ATOM 760 C C . LYS A 1 99 ? 5.364 1.712 1.185 1.00 86.81 99 LYS A C 1
ATOM 762 O O . LYS A 1 99 ? 5.974 1.808 0.125 1.00 86.81 99 LYS A O 1
ATOM 767 N N . VAL A 1 100 ? 4.252 2.395 1.429 1.00 85.38 100 VAL A N 1
ATOM 768 C CA . VAL A 1 100 ? 3.723 3.343 0.437 1.00 85.38 100 VAL A CA 1
ATOM 769 C C . VAL A 1 100 ? 4.513 4.656 0.418 1.00 85.38 100 VAL A C 1
ATOM 771 O O . VAL A 1 100 ? 4.095 5.594 -0.260 1.00 85.38 100 VAL A O 1
ATOM 774 N N . ALA A 1 101 ? 5.638 4.715 1.152 1.00 75.25 101 ALA A N 1
ATOM 775 C CA . ALA A 1 101 ? 6.485 5.885 1.328 1.00 75.25 101 ALA A CA 1
ATOM 776 C C . ALA A 1 101 ? 5.626 7.124 1.570 1.00 75.25 101 ALA A C 1
ATOM 778 O O . ALA A 1 101 ? 5.819 8.170 0.941 1.00 75.25 101 ALA A O 1
ATOM 779 N N . TRP A 1 102 ? 4.635 6.984 2.464 1.00 67.44 102 TRP A N 1
ATOM 780 C CA . TRP A 1 102 ? 3.848 8.117 2.924 1.00 67.44 102 TRP A CA 1
ATOM 781 C C . TRP A 1 102 ? 4.737 8.932 3.848 1.00 67.44 102 TRP A C 1
ATOM 783 O O . TRP A 1 102 ? 4.545 8.983 5.061 1.00 67.44 102 TRP A O 1
ATOM 793 N N . HIS A 1 103 ? 5.735 9.580 3.257 1.00 55.94 103 HIS A N 1
ATOM 794 C CA . HIS A 1 103 ? 6.280 10.780 3.823 1.00 55.94 103 HIS A CA 1
ATOM 795 C C . HIS A 1 103 ? 5.061 11.680 3.977 1.00 55.94 103 HIS A C 1
ATOM 797 O O . HIS A 1 103 ? 4.503 12.181 2.998 1.00 55.94 103 HIS A O 1
ATOM 803 N N . GLN A 1 104 ? 4.602 11.831 5.226 1.00 46.88 104 GLN A N 1
ATOM 804 C CA . GLN A 1 104 ? 4.062 13.116 5.631 1.00 46.88 104 GLN A CA 1
ATOM 805 C C . GLN A 1 104 ? 5.003 14.107 4.972 1.00 46.88 104 GLN A C 1
ATOM 807 O O . GLN A 1 104 ? 6.215 13.974 5.156 1.00 46.88 104 GLN A O 1
ATOM 812 N N . GLN A 1 105 ? 4.484 14.959 4.084 1.00 43.47 105 GLN A N 1
ATOM 813 C CA . GLN A 1 105 ? 5.238 16.138 3.704 1.00 43.47 105 GLN A CA 1
ATOM 814 C C . GLN A 1 105 ? 5.757 16.669 5.021 1.00 43.47 105 GLN A C 1
ATOM 816 O O . GLN A 1 105 ? 4.953 17.005 5.894 1.00 43.47 105 GLN A O 1
ATOM 821 N N . ASP A 1 106 ? 7.066 16.531 5.206 1.00 38.41 106 ASP A N 1
ATOM 822 C CA . ASP A 1 106 ? 7.721 16.944 6.415 1.00 38.41 106 ASP A CA 1
ATOM 823 C C . ASP A 1 106 ? 7.293 18.394 6.533 1.00 38.41 106 ASP A C 1
ATOM 825 O O . ASP A 1 106 ? 7.533 19.208 5.634 1.00 38.41 106 ASP A O 1
ATOM 829 N N . THR A 1 107 ? 6.525 18.688 7.570 1.00 42.69 107 THR A N 1
ATOM 830 C CA . THR A 1 107 ? 6.336 20.040 8.057 1.00 42.69 107 THR A CA 1
ATOM 831 C C . THR A 1 107 ? 7.702 20.524 8.549 1.00 42.69 107 THR A C 1
ATOM 833 O O . THR A 1 107 ? 7.911 20.705 9.741 1.00 42.69 107 THR A O 1
ATOM 836 N N . GLY A 1 108 ? 8.652 20.694 7.630 1.00 33.72 108 GLY A N 1
ATOM 837 C CA . GLY A 1 108 ? 9.786 21.593 7.739 1.00 33.72 108 GLY A CA 1
ATOM 838 C C . GLY A 1 108 ? 9.381 22.833 6.949 1.00 33.72 108 GLY A C 1
ATOM 839 O O . GLY A 1 108 ? 9.116 22.751 5.756 1.00 33.72 108 GLY A O 1
ATOM 840 N N . GLY A 1 109 ? 9.179 23.991 7.558 1.00 40.78 109 GLY A N 1
ATOM 841 C CA . GLY A 1 109 ? 10.034 24.576 8.578 1.00 40.78 109 GLY A CA 1
ATOM 842 C C . GLY A 1 109 ? 10.637 25.826 7.945 1.00 40.78 109 GLY A C 1
ATOM 843 O O . GLY A 1 109 ? 11.512 25.716 7.088 1.00 40.78 109 GLY A O 1
ATOM 844 N N . GLY A 1 110 ? 10.102 26.984 8.332 1.00 35.94 110 GLY A N 1
ATOM 845 C CA . GLY A 1 110 ? 10.450 28.320 7.852 1.00 35.94 110 GLY A CA 1
ATOM 846 C C . GLY A 1 110 ? 9.399 29.324 8.288 1.00 35.94 110 GLY A C 1
ATOM 847 O O . GLY A 1 110 ? 8.381 29.420 7.572 1.00 35.94 110 GLY A O 1
#

Secondary structure (DSSP, 8-state):
------S-SSTT-HHHHHHHHHHHHHHHTT-SSHHHHHHHTT--TTS-EEHHHHHHHHHHHHHHHHHH-TT----HHHHHHHHHTTSSSEE-HHHHHHHTT---------

Sequence (110 aa):
MMKNAKPEAIEDSPESRERWKVLGLAL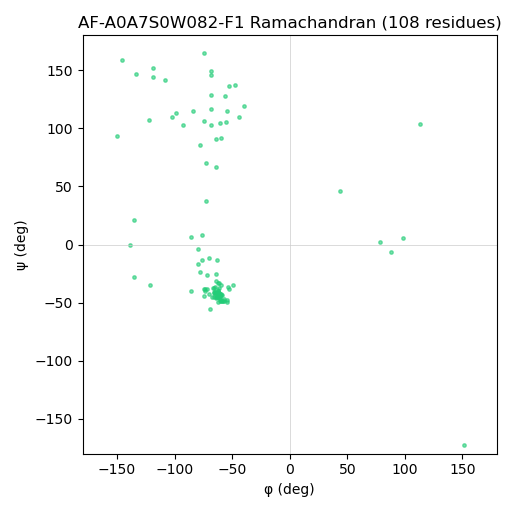QGRYQSSAEAFVAFGGRAGYLLKASDIHKALRDLSAKARQARPAVVIDVNGLMSDIEGRYDGGLTFTQFVEKVAWHQQDTGGG